Protein AF-A0A7W0ZBI8-F1 (afdb_monomer_lite)

Secondary structure (DSSP, 8-state):
----------SS-HHHHHHHHH-GGGHHHH-TTEEE-SSPPPSS--TT-EEEEEEEETTEEEEEEEE--------

Sequence (75 aa):
MASVNTSIDIDAPVQRVWDLATDLERLGEWVSIHRDFPKPPPTDVAKGTTFRQTLAVAGTPFAVDWTAVEVDGPQ

pLDDT: mean 93.82, std 4.82, range [64.44, 97.12]

Structure (mmCIF, N/CA/C/O backbone):
data_AF-A0A7W0ZBI8-F1
#
_entry.id   AF-A0A7W0ZBI8-F1
#
loop_
_atom_site.group_PDB
_atom_site.id
_atom_site.type_symbol
_atom_site.label_atom_id
_atom_site.label_alt_id
_atom_site.label_comp_id
_atom_site.label_asym_id
_atom_site.label_entity_id
_atom_site.label_seq_id
_atom_site.pdbx_PDB_ins_code
_atom_site.Cartn_x
_atom_site.Cartn_y
_atom_site.Cartn_z
_atom_site.occupancy
_atom_site.B_iso_or_equiv
_atom_site.auth_seq_id
_atom_site.auth_comp_id
_atom_site.auth_asym_id
_atom_site.auth_atom_id
_atom_site.pdbx_PDB_model_num
ATOM 1 N N . MET A 1 1 ? -14.037 18.757 3.093 1.00 64.44 1 MET A N 1
ATOM 2 C CA . MET A 1 1 ? -12.980 17.739 2.919 1.00 64.44 1 MET A CA 1
ATOM 3 C C . MET A 1 1 ? -12.538 17.789 1.475 1.00 64.44 1 MET A C 1
ATOM 5 O O . MET A 1 1 ? -13.403 17.874 0.614 1.00 64.44 1 MET A O 1
ATOM 9 N N . ALA A 1 2 ? -11.235 17.818 1.216 1.00 89.75 2 ALA A N 1
ATOM 10 C CA . ALA A 1 2 ? -10.726 17.720 -0.147 1.00 89.75 2 ALA A CA 1
ATOM 11 C C . ALA A 1 2 ? -10.687 16.240 -0.554 1.00 89.75 2 ALA A C 1
ATOM 13 O O . ALA A 1 2 ? -10.248 15.409 0.239 1.00 89.75 2 ALA A O 1
ATOM 14 N N . SER A 1 3 ? -11.155 15.918 -1.757 1.00 93.12 3 SER A N 1
ATOM 15 C CA . SER A 1 3 ? -11.074 14.578 -2.347 1.00 93.12 3 SER A CA 1
ATOM 16 C C . SER A 1 3 ? -10.247 14.635 -3.623 1.00 93.12 3 SER A C 1
ATOM 18 O O . SER A 1 3 ? -10.408 15.564 -4.415 1.00 93.12 3 SER A O 1
ATOM 20 N N . VAL A 1 4 ? -9.405 13.630 -3.840 1.00 93.75 4 VAL A N 1
ATOM 21 C CA . VAL A 1 4 ? -8.640 13.452 -5.078 1.00 93.75 4 VAL A CA 1
ATOM 22 C C . VAL A 1 4 ? -9.015 12.095 -5.662 1.00 93.75 4 VAL A C 1
ATOM 24 O O . VAL A 1 4 ? -9.023 11.102 -4.940 1.00 93.75 4 VAL A O 1
ATOM 27 N N . ASN A 1 5 ? -9.343 12.064 -6.951 1.00 94.38 5 ASN A N 1
ATOM 28 C CA . ASN A 1 5 ? -9.623 10.851 -7.716 1.00 94.38 5 ASN A CA 1
ATOM 29 C C . ASN A 1 5 ? -8.774 10.898 -8.995 1.00 94.38 5 ASN A C 1
ATOM 31 O O . ASN A 1 5 ? -8.680 11.952 -9.626 1.00 94.38 5 ASN A O 1
ATOM 35 N N . THR A 1 6 ? -8.125 9.787 -9.333 1.00 95.25 6 THR A N 1
ATOM 36 C CA . THR A 1 6 ? -7.292 9.637 -10.527 1.00 95.25 6 THR A CA 1
ATOM 37 C C . THR A 1 6 ? -7.520 8.262 -11.146 1.00 95.25 6 THR A C 1
ATOM 39 O O . THR A 1 6 ? -7.833 7.305 -10.440 1.00 95.25 6 THR A O 1
ATOM 42 N N . SER A 1 7 ? -7.354 8.163 -12.461 1.00 94.94 7 SER A N 1
ATOM 43 C CA . SER A 1 7 ? -7.493 6.928 -13.229 1.00 94.94 7 SER A CA 1
ATOM 44 C C . SER A 1 7 ? -6.482 6.927 -14.373 1.00 94.94 7 SER A C 1
ATOM 46 O O . SER A 1 7 ? -6.121 7.991 -14.882 1.00 94.94 7 SER A O 1
ATOM 48 N N . ILE A 1 8 ? -6.005 5.739 -14.736 1.0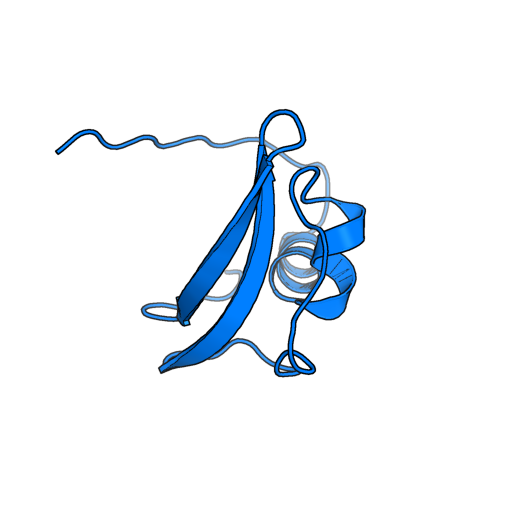0 95.25 8 ILE A N 1
ATOM 49 C CA . ILE A 1 8 ? -5.083 5.501 -15.845 1.00 95.25 8 ILE A CA 1
ATOM 50 C C . ILE A 1 8 ? -5.477 4.206 -16.555 1.00 95.25 8 ILE A C 1
ATOM 52 O O . ILE A 1 8 ? -5.977 3.281 -15.914 1.00 95.25 8 ILE A O 1
ATOM 56 N N . ASP A 1 9 ? -5.182 4.126 -17.848 1.00 95.88 9 ASP A N 1
ATOM 57 C CA . ASP A 1 9 ? -5.300 2.890 -18.617 1.00 95.88 9 ASP A CA 1
ATOM 58 C C . ASP A 1 9 ? -3.967 2.138 -18.600 1.00 95.88 9 ASP A C 1
ATOM 60 O O . ASP A 1 9 ? -2.903 2.714 -18.846 1.00 95.88 9 ASP A O 1
ATOM 64 N N . ILE A 1 10 ? -4.024 0.840 -18.308 1.00 95.81 10 ILE A N 1
ATOM 65 C CA . ILE A 1 10 ? -2.863 -0.051 -18.296 1.00 95.81 10 ILE A CA 1
ATOM 66 C C . ILE A 1 10 ? -3.115 -1.155 -19.319 1.00 95.81 10 ILE A C 1
ATOM 68 O O . ILE A 1 10 ? -4.105 -1.875 -19.220 1.00 95.81 10 ILE A O 1
ATOM 72 N N . ASP A 1 11 ? -2.198 -1.315 -20.274 1.00 97.12 11 ASP A N 1
ATOM 73 C CA . ASP A 1 11 ? -2.247 -2.379 -21.286 1.00 97.12 11 ASP A CA 1
ATOM 74 C C . ASP A 1 11 ? -1.808 -3.732 -20.690 1.00 97.12 11 ASP A C 1
ATOM 76 O O . ASP A 1 11 ? -0.741 -4.274 -20.985 1.00 97.12 11 ASP A O 1
ATOM 80 N N . ALA A 1 12 ? -2.600 -4.240 -19.744 1.00 96.25 12 ALA A N 1
ATOM 81 C CA . ALA A 1 12 ? -2.401 -5.526 -19.090 1.00 96.25 12 ALA A CA 1
ATOM 82 C C . ALA A 1 12 ? -3.744 -6.128 -18.635 1.00 96.25 12 ALA A C 1
ATOM 84 O O . ALA A 1 12 ? -4.692 -5.393 -18.359 1.00 96.25 12 ALA A O 1
ATOM 85 N N . PRO A 1 13 ? -3.838 -7.465 -18.489 1.00 96.56 13 PRO A N 1
ATOM 86 C CA . PRO A 1 13 ? -5.023 -8.099 -17.921 1.00 96.56 13 PRO A CA 1
ATOM 87 C C . PRO A 1 13 ? -5.332 -7.573 -16.516 1.00 96.56 13 PRO A C 1
ATOM 89 O O . PRO A 1 13 ? -4.429 -7.482 -15.681 1.00 96.56 13 PRO A O 1
ATOM 92 N N . VAL A 1 14 ? -6.611 -7.312 -16.229 1.00 94.94 14 VAL A N 1
ATOM 93 C CA . VAL A 1 14 ? -7.060 -6.761 -14.938 1.00 94.94 14 VAL A CA 1
ATOM 94 C C . VAL A 1 14 ? -6.595 -7.608 -13.751 1.00 94.94 14 VAL A C 1
ATOM 96 O O . VAL A 1 14 ? -6.118 -7.060 -12.763 1.00 94.94 14 VAL A O 1
ATOM 99 N N . GLN A 1 15 ? -6.612 -8.938 -13.889 1.00 95.75 15 GLN A N 1
ATOM 100 C CA . GLN A 1 15 ? -6.123 -9.856 -12.860 1.00 95.75 15 GLN A CA 1
ATOM 101 C C . GLN A 1 15 ? -4.651 -9.601 -12.520 1.00 95.75 15 GLN A C 1
ATOM 103 O O . GLN A 1 15 ? -4.281 -9.571 -11.357 1.00 95.75 15 GLN A O 1
ATOM 108 N N . ARG A 1 16 ? -3.809 -9.341 -13.525 1.00 95.38 16 ARG A N 1
ATOM 109 C CA . ARG A 1 16 ? -2.380 -9.082 -13.312 1.00 95.38 16 ARG A CA 1
ATOM 110 C C . ARG A 1 16 ? -2.149 -7.762 -12.580 1.00 95.38 16 ARG A C 1
ATOM 112 O O . ARG A 1 16 ? -1.239 -7.673 -11.760 1.00 95.38 16 ARG A O 1
ATOM 119 N N . VAL A 1 17 ? -2.934 -6.738 -12.915 1.00 95.31 17 VAL A N 1
ATOM 120 C CA . VAL A 1 17 ? -2.874 -5.439 -12.232 1.00 95.31 17 VAL A CA 1
ATOM 121 C C . VAL A 1 17 ? -3.345 -5.591 -10.791 1.00 95.31 17 VAL A C 1
ATOM 123 O O . VAL A 1 17 ? -2.685 -5.083 -9.891 1.00 95.31 17 VAL A O 1
ATOM 126 N N . TRP A 1 18 ? -4.435 -6.330 -10.578 1.00 94.88 18 TRP A N 1
ATOM 127 C CA . TRP A 1 18 ? -4.957 -6.643 -9.255 1.00 94.88 18 TRP A CA 1
ATOM 128 C C . TRP A 1 18 ? -3.914 -7.351 -8.394 1.00 94.88 18 TRP A C 1
ATOM 130 O O . TRP A 1 18 ? -3.546 -6.816 -7.354 1.00 94.88 18 TRP A O 1
ATOM 140 N N . ASP A 1 19 ? -3.363 -8.470 -8.872 1.00 94.62 19 ASP A N 1
ATOM 141 C CA . ASP A 1 19 ? -2.372 -9.260 -8.137 1.00 94.62 19 ASP A CA 1
ATOM 142 C C . ASP A 1 19 ? -1.163 -8.399 -7.731 1.00 94.62 19 ASP A C 1
ATOM 144 O O . ASP A 1 19 ? -0.700 -8.480 -6.600 1.00 94.62 19 ASP A O 1
ATOM 148 N N . LEU A 1 20 ? -0.683 -7.516 -8.619 1.00 94.69 20 LEU A N 1
ATOM 149 C CA . LEU A 1 20 ? 0.411 -6.585 -8.318 1.00 94.69 20 LEU A CA 1
ATOM 150 C C . LEU A 1 20 ? 0.021 -5.500 -7.301 1.00 94.69 20 LEU A C 1
ATOM 152 O O . LEU A 1 20 ? 0.837 -5.118 -6.464 1.00 94.69 20 LEU A O 1
ATOM 156 N N . ALA A 1 21 ? -1.191 -4.955 -7.409 1.00 93.06 21 ALA A N 1
ATOM 157 C CA . ALA A 1 21 ? -1.656 -3.862 -6.564 1.00 93.06 21 ALA A CA 1
ATOM 158 C C . ALA A 1 21 ? -2.016 -4.329 -5.145 1.00 93.06 21 ALA A C 1
ATOM 160 O O . ALA A 1 21 ? -1.874 -3.553 -4.198 1.00 93.06 21 ALA A O 1
ATOM 161 N N . THR A 1 22 ? -2.474 -5.575 -4.994 1.00 94.06 22 THR A N 1
ATOM 162 C CA . THR A 1 22 ? -2.822 -6.171 -3.696 1.00 94.06 22 THR A CA 1
ATOM 163 C C . THR A 1 22 ? -1.671 -6.911 -3.023 1.00 94.06 22 THR A C 1
ATOM 165 O O . THR A 1 22 ? -1.768 -7.193 -1.831 1.00 94.06 22 THR A O 1
ATOM 168 N N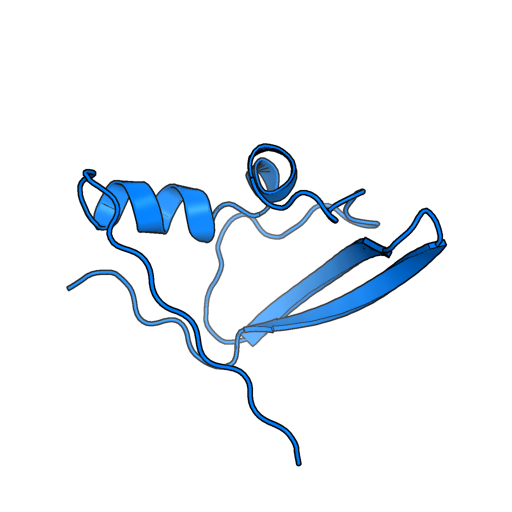 . ASP A 1 23 ? -0.587 -7.209 -3.742 1.00 94.75 23 ASP A N 1
ATOM 169 C CA . ASP A 1 23 ? 0.619 -7.798 -3.161 1.00 94.75 23 ASP A CA 1
ATOM 170 C C . ASP A 1 23 ? 1.403 -6.742 -2.367 1.00 94.75 23 ASP A C 1
ATOM 172 O O . ASP A 1 23 ? 2.111 -5.887 -2.914 1.00 94.75 23 ASP A O 1
ATOM 176 N N . LEU A 1 24 ? 1.257 -6.805 -1.040 1.00 94.62 24 LEU A N 1
ATOM 177 C CA . LEU A 1 24 ? 1.879 -5.850 -0.133 1.00 94.62 24 LEU A CA 1
ATOM 178 C C . LEU A 1 24 ? 3.411 -5.933 -0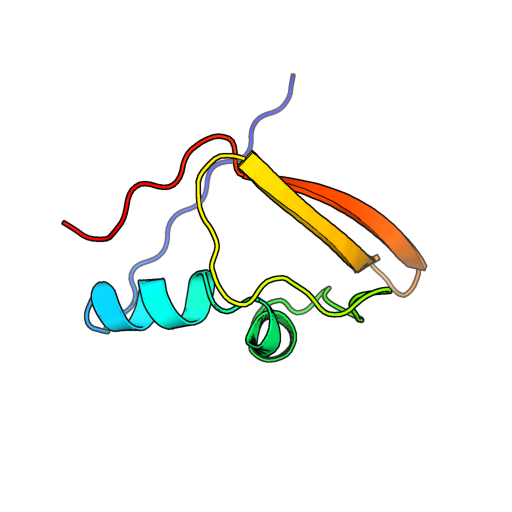.158 1.00 94.62 24 LEU A C 1
ATOM 180 O O . LEU A 1 24 ? 4.068 -4.904 -0.008 1.00 94.62 24 LEU A O 1
ATOM 184 N N . GLU A 1 25 ? 4.001 -7.107 -0.390 1.00 93.44 25 GLU A N 1
ATOM 185 C CA . GLU A 1 25 ? 5.462 -7.256 -0.445 1.00 93.44 25 GLU A CA 1
ATOM 186 C C . GLU A 1 25 ? 6.059 -6.544 -1.665 1.00 93.44 25 GLU A C 1
ATOM 188 O O . GLU A 1 25 ? 7.214 -6.111 -1.643 1.00 93.44 25 GLU A O 1
ATOM 193 N N . ARG A 1 26 ? 5.248 -6.342 -2.707 1.00 94.38 26 ARG A N 1
ATOM 194 C CA . ARG A 1 26 ? 5.657 -5.726 -3.973 1.00 94.38 26 ARG A CA 1
ATOM 195 C C . ARG A 1 26 ? 5.339 -4.241 -4.075 1.00 94.38 26 ARG A C 1
ATOM 197 O O . ARG A 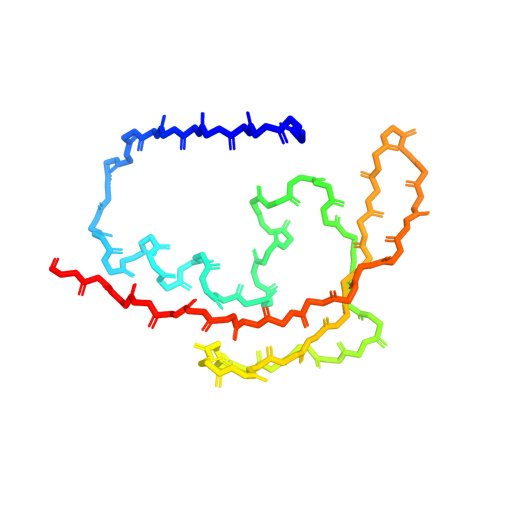1 26 ? 5.657 -3.629 -5.095 1.00 94.38 26 ARG A O 1
ATOM 204 N N . LEU A 1 27 ? 4.806 -3.609 -3.024 1.00 94.00 27 LEU A N 1
ATOM 205 C CA . LEU A 1 27 ? 4.574 -2.156 -3.032 1.00 94.00 27 LEU A CA 1
ATOM 206 C C . LEU A 1 27 ? 5.858 -1.364 -3.300 1.00 94.00 27 LEU A C 1
ATOM 208 O O . LEU A 1 27 ? 5.809 -0.334 -3.968 1.00 94.00 27 LEU A O 1
ATOM 212 N N . GLY A 1 28 ? 7.014 -1.857 -2.847 1.00 92.94 28 GLY A N 1
ATOM 213 C CA . GLY A 1 28 ? 8.311 -1.234 -3.119 1.00 92.94 28 GLY A CA 1
ATOM 214 C C . GLY A 1 28 ? 8.700 -1.184 -4.603 1.00 92.94 28 GLY A C 1
ATOM 215 O O . GLY A 1 28 ? 9.563 -0.388 -4.969 1.00 92.94 28 GLY A O 1
ATOM 216 N N . GLU A 1 29 ? 8.068 -1.984 -5.468 1.00 94.56 29 GLU A N 1
ATOM 217 C CA . GLU A 1 29 ? 8.340 -1.990 -6.910 1.00 94.56 29 GLU A CA 1
ATOM 218 C C . GLU A 1 29 ? 7.687 -0.809 -7.642 1.00 94.56 29 GLU A C 1
ATOM 220 O O . GLU A 1 29 ? 8.206 -0.364 -8.666 1.00 94.56 29 GLU A O 1
ATOM 225 N N . TRP A 1 30 ? 6.551 -0.300 -7.147 1.00 93.31 30 TRP A N 1
ATOM 226 C CA . TRP A 1 30 ? 5.722 0.658 -7.893 1.00 93.31 30 TRP A CA 1
ATOM 227 C C . TRP A 1 30 ? 5.218 1.856 -7.073 1.00 93.31 30 TRP A C 1
ATOM 229 O O . TRP A 1 30 ? 4.958 2.922 -7.637 1.00 93.31 30 TRP A O 1
ATOM 239 N N . VAL A 1 31 ? 5.142 1.751 -5.744 1.00 95.00 31 VAL A N 1
ATOM 240 C CA . VAL A 1 31 ? 4.824 2.873 -4.851 1.00 95.00 31 VAL A CA 1
ATOM 241 C C . VAL A 1 31 ? 6.114 3.619 -4.516 1.00 95.00 31 VAL A C 1
ATOM 243 O O . VAL A 1 31 ? 6.816 3.303 -3.562 1.00 95.00 31 VAL A O 1
ATOM 246 N N . SER A 1 32 ? 6.424 4.669 -5.273 1.00 94.50 32 SER A N 1
ATOM 247 C CA . SER A 1 32 ? 7.693 5.416 -5.157 1.00 94.50 32 SER A CA 1
ATOM 248 C C . SER A 1 32 ? 7.990 6.002 -3.765 1.00 94.50 32 SER A C 1
ATOM 250 O O . SER A 1 32 ? 9.152 6.202 -3.394 1.00 94.50 32 SER A O 1
ATOM 252 N N . ILE A 1 33 ? 6.951 6.286 -2.977 1.00 95.94 33 ILE A N 1
ATOM 253 C CA . ILE A 1 33 ? 7.078 6.814 -1.612 1.00 95.94 33 ILE A CA 1
ATOM 254 C C . ILE A 1 33 ? 7.195 5.719 -0.544 1.00 95.94 33 ILE A C 1
ATOM 256 O O . ILE A 1 33 ? 7.469 6.053 0.608 1.00 95.94 33 ILE A O 1
ATOM 260 N N . HIS A 1 34 ? 7.030 4.440 -0.893 1.00 95.81 34 HIS A N 1
ATOM 261 C CA . HIS A 1 34 ? 7.201 3.315 0.027 1.00 95.81 34 HIS A CA 1
ATOM 262 C C . HIS A 1 34 ? 8.635 3.252 0.570 1.00 95.81 34 HIS A C 1
ATOM 264 O O . HIS A 1 34 ? 9.596 3.574 -0.135 1.00 95.81 34 HIS A O 1
ATOM 270 N N . ARG A 1 35 ? 8.781 2.867 1.842 1.00 95.38 35 ARG A N 1
ATOM 271 C CA . ARG A 1 35 ? 10.084 2.639 2.483 1.00 95.38 35 ARG A CA 1
ATOM 272 C C . ARG A 1 35 ? 10.203 1.221 3.007 1.00 95.38 35 ARG A C 1
ATOM 274 O O . ARG A 1 35 ? 11.103 0.508 2.582 1.00 95.38 35 ARG A O 1
ATOM 281 N N . ASP A 1 36 ? 9.321 0.850 3.926 1.00 95.19 36 ASP A N 1
ATOM 282 C CA . ASP A 1 36 ? 9.277 -0.481 4.516 1.00 95.19 36 ASP A CA 1
ATOM 283 C C . ASP A 1 36 ? 7.929 -0.750 5.197 1.00 95.19 36 ASP A C 1
ATOM 285 O O . ASP A 1 36 ? 7.054 0.123 5.304 1.00 95.19 36 ASP A O 1
ATOM 289 N N . PHE A 1 37 ? 7.788 -1.976 5.695 1.00 95.12 37 PHE A N 1
ATOM 290 C CA . PHE A 1 37 ? 6.803 -2.315 6.707 1.00 95.12 37 PHE A CA 1
ATOM 291 C C . PHE A 1 37 ? 7.517 -2.572 8.041 1.00 95.12 37 PHE A C 1
ATOM 293 O O . PHE A 1 37 ? 8.378 -3.452 8.112 1.00 95.12 37 PHE A O 1
ATOM 300 N N . PRO A 1 38 ? 7.135 -1.887 9.136 1.00 91.81 38 PRO A N 1
ATOM 301 C CA . PRO A 1 38 ? 7.702 -2.144 10.463 1.00 91.81 38 PRO A CA 1
ATOM 302 C C . PRO A 1 38 ? 7.446 -3.563 10.996 1.00 91.81 38 PRO A C 1
ATOM 304 O O . PRO A 1 38 ? 8.081 -3.994 11.957 1.00 91.81 38 PRO A O 1
ATOM 307 N N . LYS A 1 39 ? 6.467 -4.268 10.422 1.00 91.38 39 LYS A N 1
ATOM 308 C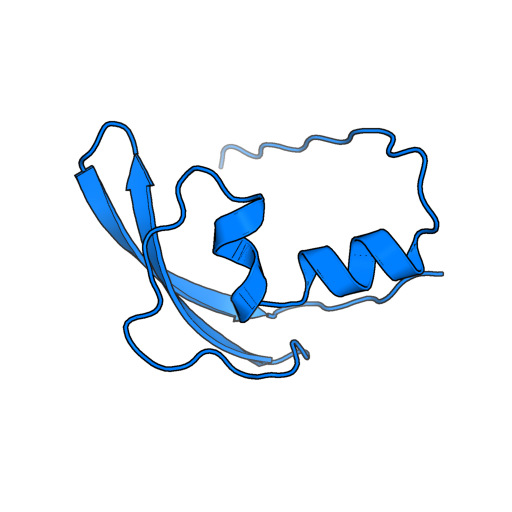 CA . LYS A 1 39 ? 6.148 -5.678 10.666 1.00 91.38 39 LYS A CA 1
ATOM 309 C C . LYS A 1 39 ? 5.859 -6.338 9.320 1.00 91.38 39 LYS A C 1
ATOM 311 O O . LYS A 1 39 ? 5.358 -5.632 8.449 1.00 91.38 39 LYS A O 1
ATOM 316 N N . PRO A 1 40 ? 6.097 -7.651 9.158 1.00 91.38 40 PRO A N 1
ATOM 317 C CA . PRO A 1 40 ? 5.716 -8.353 7.939 1.00 91.38 40 PRO A CA 1
ATOM 318 C C . PRO A 1 40 ? 4.251 -8.058 7.586 1.00 91.38 40 PRO A C 1
ATOM 320 O O . PRO A 1 40 ? 3.390 -8.196 8.468 1.00 91.38 40 PRO A O 1
ATOM 323 N N . PRO A 1 41 ? 3.964 -7.586 6.360 1.00 92.38 41 PRO A N 1
ATOM 324 C CA . PRO A 1 41 ? 2.595 -7.364 5.944 1.00 92.38 41 PRO A CA 1
ATOM 325 C C . PRO A 1 41 ? 1.864 -8.711 5.805 1.00 92.38 41 PRO A C 1
ATOM 327 O O . PRO A 1 41 ? 2.496 -9.756 5.640 1.00 92.38 41 PRO A O 1
ATOM 330 N N . PRO A 1 42 ? 0.529 -8.714 5.900 1.00 92.38 42 PRO A N 1
ATOM 331 C CA . PRO A 1 42 ? -0.269 -9.893 5.590 1.00 92.38 42 PRO A CA 1
ATOM 332 C C . PRO A 1 42 ? -0.107 -10.287 4.117 1.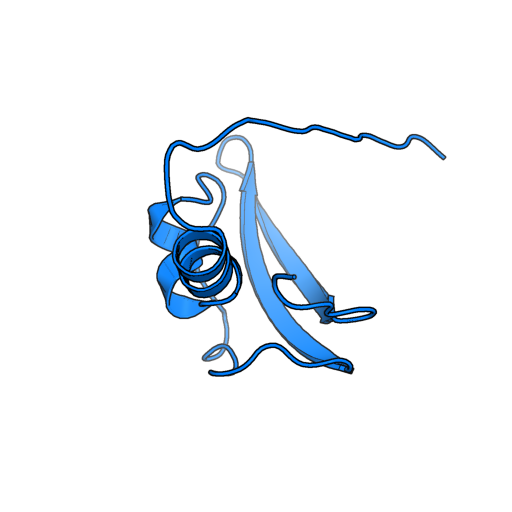00 92.38 42 PRO A C 1
ATOM 334 O O . PRO A 1 42 ? 0.056 -9.425 3.256 1.00 92.38 42 PRO A O 1
ATOM 337 N N . THR A 1 43 ? -0.183 -11.589 3.841 1.00 90.06 43 THR A N 1
ATOM 338 C CA . THR A 1 43 ? -0.060 -12.146 2.483 1.00 90.06 43 THR A CA 1
ATOM 339 C C . THR A 1 43 ? -1.273 -11.846 1.613 1.00 90.06 43 THR A C 1
ATOM 341 O O . THR A 1 43 ? -1.132 -11.684 0.410 1.00 90.06 43 THR A O 1
ATOM 344 N N . ASP A 1 44 ? -2.452 -11.744 2.231 1.00 90.62 44 ASP A N 1
ATOM 345 C CA . ASP A 1 44 ? -3.713 -11.505 1.541 1.00 90.62 44 ASP A CA 1
ATOM 346 C C . ASP A 1 44 ? -4.400 -10.249 2.082 1.00 90.62 44 ASP A C 1
ATOM 348 O O . ASP A 1 44 ? -4.539 -10.037 3.296 1.00 90.62 44 ASP A O 1
ATOM 352 N N . VAL A 1 45 ? -4.882 -9.417 1.160 1.00 93.56 45 VAL A N 1
ATOM 353 C CA . VAL A 1 45 ? -5.696 -8.245 1.479 1.00 93.56 45 VAL A CA 1
ATOM 354 C C . VAL A 1 45 ? -7.164 -8.630 1.357 1.00 93.56 45 VAL A C 1
ATOM 356 O O . VAL A 1 45 ? -7.684 -8.836 0.266 1.00 93.56 45 VAL A O 1
ATOM 359 N N . ALA A 1 46 ? -7.843 -8.707 2.497 1.00 93.56 46 ALA A N 1
ATOM 360 C CA . ALA A 1 46 ? -9.279 -8.912 2.595 1.00 93.56 46 ALA A CA 1
ATOM 361 C C . ALA A 1 46 ? -9.900 -7.788 3.428 1.00 93.56 46 ALA A C 1
ATOM 363 O O . ALA A 1 46 ? -9.209 -7.014 4.097 1.00 93.56 46 ALA A O 1
ATOM 364 N N . LYS A 1 47 ? -11.229 -7.688 3.417 1.00 96.06 47 LYS A N 1
ATOM 365 C CA . LYS A 1 47 ? -11.936 -6.725 4.264 1.00 96.06 47 LYS A CA 1
ATOM 366 C C . LYS A 1 47 ? -11.566 -6.929 5.738 1.00 96.06 47 LYS A C 1
ATOM 368 O O . LYS A 1 47 ? -11.699 -8.024 6.276 1.00 96.06 47 LYS A O 1
ATOM 373 N N . GLY A 1 48 ? -11.134 -5.855 6.392 1.00 96.12 48 GLY A N 1
ATOM 374 C CA . GLY A 1 48 ? -10.662 -5.853 7.775 1.00 96.12 48 GLY A CA 1
ATOM 375 C C . GLY A 1 48 ? -9.164 -6.119 7.943 1.00 96.12 48 GLY A C 1
ATOM 376 O O . GLY A 1 48 ? -8.670 -5.978 9.060 1.00 96.12 48 GLY A O 1
ATOM 377 N N . THR A 1 49 ? -8.425 -6.447 6.877 1.00 95.75 49 THR A N 1
ATOM 378 C CA . THR A 1 49 ? -6.962 -6.552 6.932 1.00 95.75 49 THR A CA 1
ATOM 379 C C . THR A 1 49 ? -6.359 -5.223 7.391 1.00 95.75 49 THR A C 1
ATOM 381 O O . THR A 1 49 ? -6.699 -4.159 6.866 1.00 95.75 49 THR A O 1
ATOM 384 N N . THR A 1 50 ? -5.452 -5.281 8.367 1.00 96.12 50 THR A N 1
ATOM 385 C CA . THR A 1 50 ? -4.721 -4.117 8.877 1.00 96.12 50 THR A CA 1
ATOM 386 C C . THR A 1 50 ? -3.221 -4.324 8.749 1.00 96.12 50 THR A C 1
ATOM 388 O O . THR A 1 50 ? -2.711 -5.434 8.899 1.00 96.12 50 THR A O 1
ATOM 391 N N . PHE A 1 51 ? -2.501 -3.247 8.455 1.00 95.62 51 PHE A N 1
ATOM 392 C CA . PHE A 1 51 ? -1.043 -3.252 8.388 1.00 95.62 51 PHE A CA 1
ATOM 393 C C . PHE A 1 51 ? -0.502 -1.840 8.599 1.00 95.62 51 PHE A C 1
ATOM 395 O O . PHE A 1 51 ? -1.203 -0.849 8.393 1.00 95.62 51 PHE A O 1
ATOM 402 N N . ARG A 1 52 ? 0.763 -1.746 9.009 1.00 96.50 52 ARG A N 1
ATOM 403 C CA . ARG A 1 52 ? 1.470 -0.473 9.158 1.00 96.50 52 ARG A CA 1
ATOM 404 C C . ARG A 1 52 ? 2.538 -0.367 8.084 1.00 96.50 52 ARG A C 1
ATOM 406 O O . ARG A 1 52 ? 3.317 -1.296 7.928 1.00 96.50 52 ARG A O 1
ATOM 413 N N . GLN A 1 53 ? 2.593 0.766 7.398 1.00 96.69 53 GLN A N 1
ATOM 414 C CA . GLN A 1 53 ? 3.544 1.046 6.324 1.00 96.69 53 GLN A CA 1
ATOM 415 C C . GLN A 1 53 ? 4.305 2.338 6.627 1.00 96.69 53 GLN A C 1
ATOM 417 O O . GLN A 1 53 ? 3.696 3.334 7.024 1.00 96.69 53 GLN A O 1
ATOM 422 N N . THR A 1 54 ? 5.615 2.345 6.399 1.00 96.94 54 THR A N 1
ATOM 423 C CA . THR A 1 54 ? 6.426 3.564 6.421 1.00 96.94 54 THR A CA 1
ATOM 424 C C . THR A 1 54 ? 6.500 4.140 5.012 1.00 96.94 54 THR A C 1
ATOM 426 O O . THR A 1 54 ? 6.913 3.467 4.067 1.00 96.94 54 THR A O 1
ATOM 429 N N . LEU A 1 55 ? 6.115 5.405 4.870 1.00 96.88 55 LEU A N 1
ATOM 430 C CA . LEU A 1 55 ? 6.204 6.174 3.632 1.00 96.88 55 LEU A CA 1
ATOM 431 C C . LEU A 1 55 ? 7.166 7.346 3.823 1.00 96.88 55 LEU A C 1
ATOM 433 O O . LEU A 1 55 ? 7.396 7.780 4.948 1.00 96.88 55 LEU A O 1
ATOM 437 N N . ALA A 1 56 ? 7.715 7.889 2.738 1.00 96.94 56 ALA A N 1
ATOM 438 C CA . ALA A 1 56 ? 8.497 9.118 2.788 1.00 96.94 56 ALA A CA 1
ATOM 439 C C . ALA A 1 56 ? 8.150 10.063 1.639 1.00 96.94 56 ALA A C 1
ATOM 441 O O . ALA A 1 56 ? 8.173 9.679 0.470 1.00 96.94 56 ALA A O 1
ATOM 442 N N . VAL A 1 57 ? 7.898 11.327 1.977 1.00 95.62 57 VAL A N 1
ATOM 443 C CA . VAL A 1 57 ? 7.660 12.410 1.015 1.00 95.62 57 VAL A CA 1
ATOM 444 C C . VAL A 1 57 ? 8.752 13.452 1.197 1.00 95.62 57 VAL A C 1
ATOM 446 O O . VAL A 1 57 ? 9.025 13.878 2.317 1.00 95.62 57 VAL A O 1
ATOM 449 N N . ALA A 1 58 ? 9.410 13.828 0.096 1.00 94.12 58 ALA A N 1
ATOM 450 C CA . ALA A 1 58 ? 10.556 14.744 0.104 1.00 94.12 58 ALA A CA 1
ATOM 451 C C . ALA A 1 58 ? 11.661 14.352 1.116 1.00 94.12 58 ALA A C 1
ATOM 453 O O . ALA A 1 58 ? 12.316 15.211 1.697 1.00 94.12 58 ALA A O 1
ATOM 454 N N . GLY A 1 59 ? 11.854 13.046 1.342 1.00 91.56 59 GLY A N 1
ATOM 455 C CA . GLY A 1 59 ? 12.851 12.511 2.276 1.00 91.56 59 GLY A CA 1
ATOM 456 C C . GLY A 1 59 ? 12.403 12.425 3.738 1.00 91.56 59 GLY A C 1
ATOM 457 O O . GLY A 1 59 ? 13.114 11.829 4.541 1.00 91.56 59 GLY A O 1
ATOM 458 N N . THR A 1 60 ? 11.226 12.945 4.091 1.00 96.56 60 THR A N 1
ATOM 459 C CA . THR A 1 60 ? 10.696 12.888 5.461 1.00 96.56 60 THR A CA 1
ATOM 460 C C . THR A 1 60 ? 9.854 11.625 5.657 1.00 96.56 60 THR A C 1
ATOM 462 O O . THR A 1 60 ? 8.809 11.511 5.006 1.00 96.56 60 THR A O 1
ATOM 465 N N . PRO A 1 61 ? 10.265 10.680 6.527 1.00 96.38 61 PRO A N 1
ATOM 466 C CA . PRO A 1 61 ? 9.518 9.455 6.775 1.00 96.38 61 PRO A CA 1
ATOM 467 C C . PRO A 1 61 ? 8.340 9.676 7.734 1.00 96.38 61 PRO A C 1
ATOM 469 O O . PRO A 1 61 ? 8.424 10.455 8.684 1.00 96.38 61 PRO A O 1
ATOM 472 N N . PHE A 1 62 ? 7.253 8.942 7.515 1.00 96.81 62 PHE A N 1
ATOM 473 C CA . PHE A 1 62 ? 6.096 8.868 8.401 1.00 96.81 62 PHE A CA 1
ATOM 474 C C . PHE A 1 62 ? 5.448 7.482 8.323 1.00 96.81 62 PHE A C 1
ATOM 476 O O . PHE A 1 62 ? 5.489 6.815 7.290 1.00 96.81 62 PHE A O 1
ATOM 483 N N . ALA A 1 63 ? 4.844 7.047 9.428 1.00 95.44 63 ALA A N 1
ATOM 484 C CA . ALA A 1 63 ? 4.118 5.785 9.493 1.00 95.44 63 ALA A CA 1
ATOM 485 C C . ALA A 1 63 ? 2.627 6.009 9.224 1.00 95.44 63 ALA A C 1
ATOM 487 O O . ALA A 1 63 ? 2.041 6.978 9.710 1.00 95.44 63 ALA A O 1
ATOM 488 N N . VAL A 1 64 ? 2.016 5.086 8.487 1.00 96.62 64 VAL A N 1
ATOM 489 C CA . VAL A 1 64 ? 0.578 5.051 8.218 1.00 96.62 64 VAL A CA 1
ATOM 490 C C . VAL A 1 64 ? 0.029 3.702 8.650 1.00 96.62 64 VAL A C 1
ATOM 492 O O . VAL A 1 64 ? 0.571 2.659 8.279 1.00 96.62 64 VAL A O 1
ATOM 495 N N . ASP A 1 65 ? -1.053 3.735 9.418 1.00 96.50 65 ASP A N 1
ATOM 496 C CA . ASP A 1 65 ? -1.835 2.560 9.778 1.00 96.50 65 ASP A CA 1
ATOM 497 C C . ASP A 1 65 ? -3.002 2.419 8.795 1.00 96.50 65 ASP A C 1
ATOM 499 O O . ASP A 1 65 ? -3.833 3.319 8.664 1.00 96.50 65 ASP A O 1
ATOM 503 N N . TRP A 1 66 ? -3.040 1.297 8.081 1.00 96.56 66 TRP A N 1
ATOM 504 C CA . TRP A 1 66 ? -4.040 0.996 7.063 1.00 96.56 66 TRP A CA 1
ATOM 505 C C . TRP A 1 66 ? -5.088 0.025 7.593 1.00 96.56 66 TRP A C 1
ATOM 507 O O . TRP A 1 66 ? -4.817 -0.834 8.435 1.00 96.56 66 TRP A O 1
ATOM 517 N N . THR A 1 67 ? -6.305 0.144 7.072 1.00 96.94 67 THR A N 1
ATOM 518 C CA . THR A 1 67 ? -7.390 -0.821 7.272 1.00 96.94 67 THR A CA 1
ATOM 519 C C . THR A 1 67 ? -8.147 -0.958 5.960 1.00 96.94 67 THR A C 1
ATOM 521 O O . THR A 1 67 ? -8.651 0.033 5.433 1.00 96.94 67 THR A O 1
ATOM 524 N N . ALA A 1 68 ? -8.225 -2.174 5.428 1.00 95.62 68 ALA A N 1
ATOM 525 C CA . ALA A 1 68 ? -8.989 -2.465 4.224 1.00 95.62 68 ALA A CA 1
ATOM 526 C C . ALA A 1 68 ? -10.495 -2.432 4.540 1.00 95.62 68 ALA A C 1
ATOM 528 O O . ALA A 1 68 ? -11.020 -3.323 5.207 1.00 95.62 68 ALA A O 1
ATOM 529 N N . VAL A 1 69 ? -11.192 -1.383 4.100 1.00 97.12 69 VAL A N 1
ATOM 530 C CA . VAL A 1 69 ? -12.635 -1.197 4.358 1.00 97.12 69 VAL A CA 1
ATOM 531 C C . VAL A 1 69 ? -13.493 -1.941 3.330 1.00 97.12 69 VAL A C 1
ATOM 533 O O . VAL A 1 69 ? -14.529 -2.515 3.676 1.00 97.12 69 VAL A O 1
ATOM 536 N N . GLU A 1 70 ? -13.031 -1.960 2.086 1.00 94.50 70 GLU A N 1
ATOM 537 C CA . GLU A 1 70 ? -13.679 -2.567 0.930 1.00 94.50 70 GLU A CA 1
ATOM 538 C C . GLU A 1 70 ? -12.593 -3.159 0.030 1.00 94.50 70 GLU A C 1
ATOM 540 O O . GLU A 1 70 ? -11.514 -2.576 -0.105 1.00 94.50 70 GLU A O 1
ATOM 545 N N . VAL A 1 71 ? -12.849 -4.355 -0.496 1.00 94.12 71 VAL A N 1
ATOM 546 C CA . VAL A 1 71 ? -11.933 -5.100 -1.364 1.00 94.12 71 VAL A CA 1
ATOM 547 C C . VAL A 1 71 ? -12.794 -5.833 -2.382 1.00 94.12 71 VAL A C 1
ATOM 549 O O . VAL A 1 71 ? -13.274 -6.933 -2.111 1.00 94.12 71 VAL A O 1
ATOM 552 N N . ASP A 1 72 ? -12.998 -5.199 -3.531 1.00 92.44 72 ASP A N 1
ATOM 553 C CA . ASP A 1 72 ? -13.734 -5.775 -4.652 1.00 92.44 72 ASP A CA 1
ATOM 554 C C . ASP A 1 72 ? -12.744 -6.144 -5.748 1.00 92.44 72 ASP A C 1
ATOM 556 O O . ASP A 1 72 ? -12.101 -5.280 -6.343 1.00 92.44 72 ASP A O 1
ATOM 560 N N . GLY A 1 73 ? -12.589 -7.451 -5.953 1.00 87.00 73 GLY A N 1
ATOM 561 C CA . GLY A 1 73 ? -11.673 -8.000 -6.942 1.00 87.00 73 GLY A CA 1
ATOM 562 C C . GLY A 1 73 ? -12.061 -7.669 -8.388 1.00 87.00 73 GLY A C 1
ATOM 563 O O . GLY A 1 73 ? -13.126 -7.103 -8.647 1.00 87.00 73 GLY A O 1
ATOM 564 N N . PRO A 1 74 ? -11.203 -8.047 -9.350 1.00 86.31 74 PRO A N 1
ATOM 565 C CA . PRO A 1 74 ? -11.455 -7.841 -10.770 1.00 86.31 74 PRO A CA 1
ATOM 566 C C . PRO A 1 74 ? -12.780 -8.480 -11.212 1.00 86.31 74 PRO A C 1
ATOM 568 O O . PRO A 1 74 ? -13.112 -9.588 -10.783 1.00 86.31 74 PRO A O 1
ATOM 571 N N . GLN A 1 75 ? -13.509 -7.778 -12.088 1.00 71.56 75 GLN A N 1
ATOM 572 C CA . GLN A 1 75 ? -14.700 -8.277 -12.788 1.00 71.56 75 GLN A CA 1
ATOM 573 C C . GLN A 1 75 ? -14.380 -8.690 -14.223 1.00 71.56 75 GLN A C 1
ATOM 575 O O . GLN A 1 75 ? -13.460 -8.083 -14.821 1.00 71.56 75 GLN A O 1
#

Foldseek 3Di:
DDDDDDDDDDPDDQQVVQQQVQQPVNCVVPVVQFDAFPDDADRGDDQQGWGKTWGDDPRRIDIDIDGRHDDDGDD

Radius of gyration: 13.58 Å; chains: 1; bounding box: 28×30×32 Å